Protein AF-A0A202DWW8-F1 (afdb_monomer_lite)

Radius of gyration: 15.49 Å; chains: 1; bounding box: 33×32×37 Å

pLDDT: mean 88.39, std 12.7, range [59.06, 98.62]

Foldseek 3Di:
DVVVVVVVVVVVVCPPDDDQWAQDPVVRGIAGWDWDWPDDDPVWTKTFTARPPPRDTRDIDID

Secondary structure (DSSP, 8-state):
-HHHHHHHHHHHHHHT---SEEEETTTTEEEEEEEEEEEEETTEEEEEEEETTT--EEEEEE-

Structure (mmCIF, N/CA/C/O backbone):
data_AF-A0A202DWW8-F1
#
_entry.id   AF-A0A202DWW8-F1
#
loop_
_atom_site.group_PDB
_atom_site.id
_atom_site.type_symbol
_atom_site.label_atom_id
_atom_site.label_alt_id
_atom_site.label_comp_id
_atom_site.label_asym_id
_atom_site.label_entity_id
_atom_site.label_seq_id
_atom_site.pdbx_PDB_ins_code
_atom_site.Cartn_x
_atom_site.Cartn_y
_atom_site.Cartn_z
_atom_site.occupancy
_atom_site.B_iso_or_equiv
_atom_site.auth_seq_id
_atom_site.auth_comp_id
_atom_site.auth_asym_id
_atom_site.auth_atom_id
_atom_site.pdbx_PDB_model_num
ATOM 1 N N . MET A 1 1 ? 20.067 19.496 -24.640 1.00 59.06 1 MET A N 1
ATOM 2 C CA . MET A 1 1 ? 21.140 18.587 -24.167 1.00 59.06 1 MET A CA 1
ATOM 3 C C . MET A 1 1 ? 21.326 18.622 -22.647 1.00 59.06 1 MET A C 1
ATOM 5 O O . MET A 1 1 ? 20.938 17.658 -22.007 1.00 59.06 1 MET A O 1
ATOM 9 N N . LEU A 1 2 ? 21.841 19.694 -22.017 1.00 60.75 2 LEU A N 1
ATOM 10 C CA . LEU A 1 2 ? 21.994 19.728 -20.541 1.00 60.75 2 LEU A CA 1
ATOM 11 C C . LEU A 1 2 ? 20.652 19.759 -19.776 1.00 60.75 2 LEU A C 1
ATOM 13 O O . LEU A 1 2 ? 20.531 19.174 -18.702 1.00 60.75 2 LEU A O 1
ATOM 17 N N . ALA A 1 3 ? 19.628 20.403 -20.344 1.00 62.28 3 ALA A N 1
ATOM 18 C CA . ALA A 1 3 ? 18.302 20.495 -19.732 1.00 62.28 3 ALA A CA 1
ATOM 19 C C . ALA A 1 3 ? 17.551 19.146 -19.683 1.00 62.28 3 ALA A C 1
ATOM 21 O O . ALA A 1 3 ? 16.867 18.879 -18.693 1.00 62.28 3 ALA A O 1
ATOM 22 N N . GLU A 1 4 ? 17.697 18.281 -20.699 1.00 63.41 4 GLU A N 1
ATOM 23 C CA . GLU A 1 4 ? 17.123 16.925 -20.682 1.00 63.41 4 GLU A CA 1
ATOM 24 C C . GLU A 1 4 ? 17.808 16.015 -19.659 1.00 63.41 4 GLU A C 1
ATOM 26 O O . GLU A 1 4 ? 17.120 15.333 -18.903 1.00 63.41 4 GLU A O 1
ATOM 31 N N . ALA A 1 5 ? 19.140 16.054 -19.556 1.00 64.81 5 ALA A N 1
ATOM 32 C CA . ALA A 1 5 ? 19.880 15.242 -18.586 1.00 64.81 5 ALA A CA 1
ATOM 33 C C . ALA A 1 5 ? 19.476 15.554 -17.130 1.00 64.81 5 ALA A C 1
ATOM 35 O O . ALA A 1 5 ? 19.331 14.652 -16.306 1.00 64.81 5 ALA A O 1
ATOM 36 N N . LEU A 1 6 ? 19.210 16.829 -16.818 1.00 70.00 6 LEU A N 1
ATOM 37 C CA . LEU A 1 6 ? 18.693 17.246 -15.509 1.00 70.00 6 LEU A CA 1
ATOM 38 C C . LEU A 1 6 ? 17.223 16.857 -15.275 1.00 70.00 6 LEU A C 1
ATOM 40 O O . LEU A 1 6 ? 16.781 16.845 -14.126 1.00 70.00 6 LEU A O 1
ATOM 44 N N . ARG A 1 7 ? 16.428 16.595 -16.321 1.00 66.88 7 ARG A N 1
ATOM 45 C CA . ARG A 1 7 ? 15.067 16.043 -16.180 1.00 66.88 7 ARG A CA 1
ATOM 46 C C . ARG A 1 7 ? 15.108 14.540 -15.916 1.00 66.88 7 ARG A C 1
ATOM 48 O O . ARG A 1 7 ? 14.487 14.123 -14.948 1.00 66.88 7 ARG A O 1
ATOM 55 N N . SER A 1 8 ? 15.898 13.789 -16.686 1.00 66.62 8 SER A N 1
ATOM 56 C CA . SER A 1 8 ? 16.074 12.338 -16.505 1.00 66.62 8 SER A CA 1
ATOM 57 C C . SER A 1 8 ? 16.563 12.012 -15.096 1.00 66.62 8 SER A C 1
ATOM 59 O O . SER A 1 8 ? 15.889 11.309 -14.360 1.00 66.62 8 SER A O 1
ATOM 61 N N . LYS A 1 9 ? 17.640 12.670 -14.641 1.00 64.44 9 LYS A N 1
ATOM 62 C CA . LYS A 1 9 ? 18.201 12.446 -13.299 1.00 64.44 9 LYS A CA 1
ATOM 63 C C . LYS A 1 9 ? 17.210 12.744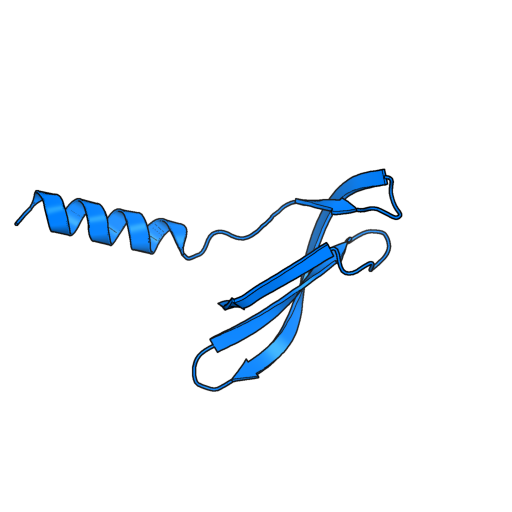 -12.162 1.00 64.44 9 LYS A C 1
ATOM 65 O O . LYS A 1 9 ? 17.302 12.160 -11.086 1.00 64.44 9 LYS A O 1
ATOM 70 N N . ARG A 1 10 ? 16.277 13.682 -12.379 1.00 66.50 10 ARG A N 1
ATOM 71 C CA . ARG A 1 10 ? 15.203 13.977 -11.419 1.00 66.50 10 ARG A CA 1
ATOM 72 C C . ARG A 1 10 ? 14.110 12.917 -11.445 1.00 66.50 10 ARG A C 1
ATOM 74 O O . ARG A 1 10 ? 13.607 12.610 -10.379 1.00 66.50 10 ARG A O 1
ATOM 81 N N . GLN A 1 11 ? 13.754 12.380 -12.610 1.00 67.44 11 GLN A N 1
ATOM 82 C CA . GLN A 1 11 ? 12.756 11.313 -12.721 1.00 67.44 11 GLN A CA 1
ATOM 8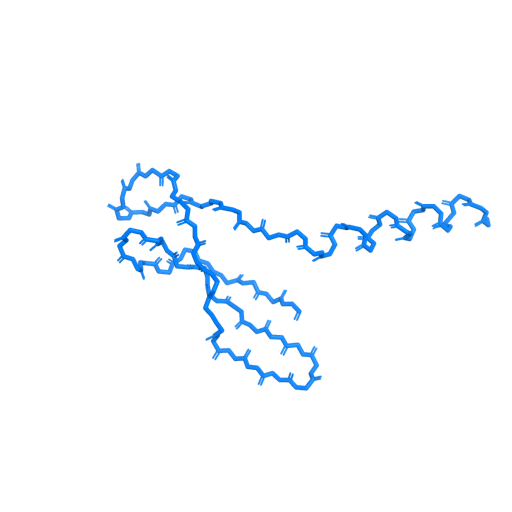3 C C . GLN A 1 11 ? 13.233 10.038 -12.024 1.00 67.44 11 GLN A C 1
ATOM 85 O O . GLN A 1 11 ? 12.510 9.552 -11.162 1.00 67.44 11 GLN A O 1
ATOM 90 N N . ASP A 1 12 ? 14.480 9.623 -12.263 1.00 70.81 12 ASP A N 1
ATOM 91 C CA . ASP A 1 12 ? 15.087 8.455 -11.604 1.00 70.81 12 ASP A CA 1
ATOM 92 C C . ASP A 1 12 ? 15.080 8.596 -10.068 1.00 70.81 12 ASP A C 1
ATOM 94 O O . ASP A 1 12 ? 14.873 7.638 -9.335 1.00 70.81 12 ASP A O 1
ATOM 98 N N . SER A 1 13 ? 15.238 9.825 -9.554 1.00 73.69 13 SER A N 1
ATOM 99 C CA . SER A 1 13 ? 15.250 10.086 -8.104 1.00 73.69 13 SER A CA 1
ATOM 100 C C . SER A 1 13 ? 13.889 9.879 -7.421 1.00 73.69 13 SER A C 1
ATOM 102 O O . SER A 1 13 ? 13.837 9.804 -6.194 1.00 73.69 13 SER A O 1
ATOM 104 N N . PHE A 1 14 ? 12.788 9.840 -8.177 1.00 75.56 14 PHE A N 1
ATOM 105 C CA . PHE A 1 14 ? 11.442 9.640 -7.632 1.00 75.56 14 PHE A CA 1
ATOM 106 C C . PHE A 1 14 ? 10.945 8.196 -7.764 1.00 75.56 14 PHE A C 1
ATOM 108 O O . PHE A 1 14 ? 9.948 7.860 -7.125 1.00 75.56 14 PHE A O 1
ATOM 115 N N . GLU A 1 15 ? 11.617 7.346 -8.548 1.00 75.62 15 GLU A N 1
ATOM 116 C CA . GLU A 1 15 ? 11.203 5.952 -8.777 1.00 75.62 15 GLU A CA 1
ATOM 117 C C . GLU A 1 15 ? 11.238 5.108 -7.492 1.00 75.62 15 GLU A C 1
ATOM 119 O O . GLU A 1 15 ? 10.410 4.217 -7.304 1.00 75.62 15 GLU A O 1
ATOM 124 N N . ASP A 1 16 ? 12.115 5.456 -6.549 1.00 79.88 16 ASP A N 1
ATOM 125 C CA . ASP A 1 16 ? 12.252 4.747 -5.275 1.00 79.88 16 ASP A CA 1
ATOM 126 C C . ASP A 1 16 ? 11.249 5.177 -4.191 1.00 79.88 16 ASP A C 1
ATOM 128 O O . ASP A 1 16 ? 11.198 4.562 -3.120 1.00 79.88 16 ASP A O 1
ATOM 132 N N . LEU A 1 17 ? 10.419 6.199 -4.435 1.00 87.31 17 LEU A N 1
ATOM 133 C CA . LEU A 1 17 ? 9.440 6.646 -3.444 1.00 87.31 17 LEU A CA 1
ATOM 134 C C . LEU A 1 17 ? 8.328 5.607 -3.242 1.00 87.31 17 LEU A C 1
ATOM 136 O O . LEU A 1 17 ? 7.716 5.104 -4.187 1.00 87.31 17 LEU A O 1
ATOM 140 N N . ASN A 1 18 ? 8.032 5.310 -1.978 1.00 89.56 18 ASN A N 1
ATOM 141 C CA . ASN A 1 18 ? 6.940 4.438 -1.560 1.00 89.56 18 ASN A CA 1
ATOM 142 C C . ASN A 1 18 ? 5.919 5.188 -0.699 1.00 89.56 18 ASN A C 1
ATOM 144 O O . ASN A 1 18 ? 6.162 6.291 -0.205 1.00 89.56 18 ASN A O 1
ATOM 148 N N . ALA A 1 19 ? 4.732 4.598 -0.561 1.00 94.00 19 ALA A N 1
ATOM 149 C CA . ALA A 1 19 ? 3.717 5.137 0.328 1.00 94.00 19 ALA A CA 1
ATOM 150 C C . ALA A 1 19 ? 4.106 4.829 1.778 1.00 94.00 19 ALA A C 1
ATOM 152 O O . ALA A 1 19 ? 4.195 3.664 2.153 1.00 94.00 19 ALA A O 1
ATOM 153 N N . SER A 1 20 ? 4.305 5.862 2.597 1.00 94.88 20 SER A N 1
ATOM 154 C CA . SER A 1 20 ? 4.535 5.692 4.0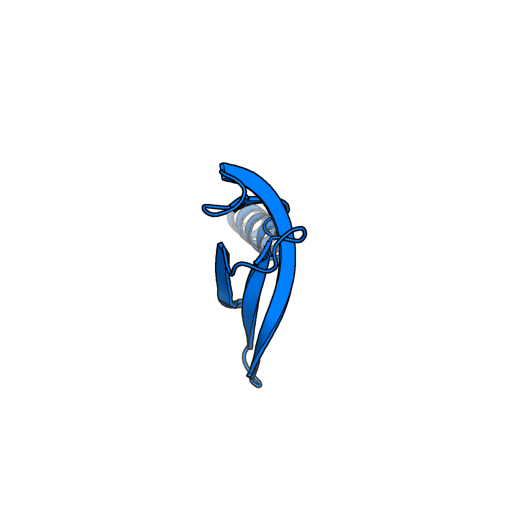40 1.00 94.88 20 SER A CA 1
ATOM 155 C C . SER A 1 20 ? 3.234 5.430 4.800 1.00 94.88 20 SER A C 1
ATOM 157 O O . SER A 1 20 ? 3.221 4.674 5.768 1.00 94.88 20 SER A O 1
ATOM 159 N N . GLU A 1 21 ? 2.129 6.033 4.349 1.00 97.75 21 GLU A N 1
ATOM 160 C CA . GLU A 1 21 ? 0.794 5.861 4.920 1.00 97.75 21 GLU A CA 1
ATOM 161 C C . GLU A 1 21 ? -0.280 5.815 3.832 1.00 97.75 21 GLU A C 1
ATOM 163 O O . GLU A 1 21 ? -0.152 6.451 2.785 1.00 97.75 21 GLU A O 1
ATOM 168 N N . LEU A 1 22 ? -1.368 5.096 4.107 1.00 98.00 22 LEU A N 1
ATOM 169 C CA . LEU A 1 22 ? -2.574 5.066 3.282 1.00 98.00 22 LEU A CA 1
ATOM 170 C C . LEU A 1 22 ? -3.821 5.067 4.168 1.00 98.00 22 LEU A C 1
ATOM 172 O O . LEU A 1 22 ? -3.808 4.600 5.310 1.00 98.00 22 LEU A O 1
ATOM 176 N N . PHE A 1 23 ? -4.940 5.556 3.632 1.00 98.38 23 PHE A N 1
ATOM 177 C CA . PHE A 1 23 ? -6.213 5.479 4.341 1.00 98.38 23 PHE A CA 1
ATOM 178 C C . PHE A 1 23 ? -6.663 4.022 4.494 1.00 98.38 23 PHE A C 1
ATOM 180 O O . PHE A 1 23 ? -6.831 3.297 3.513 1.00 98.38 23 PHE A O 1
ATOM 187 N N . CYS A 1 24 ? -6.921 3.601 5.731 1.00 98.62 24 CYS A N 1
ATOM 188 C CA . CYS A 1 24 ? -7.447 2.275 6.015 1.00 98.62 24 CYS A CA 1
ATOM 189 C C . CYS A 1 24 ? -8.969 2.318 6.227 1.00 98.62 24 CYS A C 1
ATOM 191 O O . CYS A 1 24 ? -9.419 2.902 7.216 1.00 98.62 24 CYS A O 1
ATOM 193 N N . PRO A 1 25 ? -9.782 1.619 5.411 1.00 98.25 25 PRO A N 1
ATOM 194 C CA . PRO A 1 25 ? -11.239 1.634 5.559 1.00 98.25 25 PRO A CA 1
ATOM 195 C C . PRO A 1 25 ? -11.726 0.944 6.844 1.00 98.25 25 PRO A C 1
ATOM 197 O O . PRO A 1 25 ? -12.789 1.287 7.360 1.00 98.25 25 PRO A O 1
ATOM 200 N N . LYS A 1 26 ? -10.947 0.007 7.407 1.00 98.44 26 LYS A N 1
ATOM 201 C CA . LYS A 1 26 ? -11.270 -0.632 8.695 1.00 98.44 26 LYS A CA 1
ATOM 202 C C . LYS A 1 26 ? -10.898 0.231 9.900 1.00 98.44 26 LYS A C 1
ATOM 204 O O . LYS A 1 26 ? -11.681 0.323 10.840 1.00 98.44 26 LYS A O 1
ATOM 209 N N . CYS A 1 27 ? -9.724 0.866 9.886 1.00 98.25 27 CYS A N 1
ATOM 210 C CA . CYS A 1 27 ? -9.276 1.745 10.976 1.00 98.25 27 CYS A CA 1
ATOM 211 C C . CYS A 1 27 ? -9.839 3.171 10.879 1.00 98.25 27 CYS A C 1
ATOM 213 O O . CYS A 1 27 ? -9.730 3.924 11.847 1.00 98.25 27 CYS A O 1
ATOM 215 N N . LYS A 1 28 ? -10.435 3.516 9.729 1.00 98.25 28 LYS A N 1
ATOM 216 C CA . LYS A 1 28 ? -11.076 4.797 9.402 1.00 98.25 28 LYS A CA 1
ATOM 217 C C . LYS A 1 28 ? -10.158 6.012 9.575 1.00 98.25 28 LYS A C 1
ATOM 219 O O . LYS A 1 28 ? -10.608 7.070 9.998 1.00 98.25 28 LYS A O 1
ATOM 224 N N . GLN A 1 29 ? -8.873 5.851 9.271 1.00 98.38 29 GLN A N 1
ATOM 225 C CA . GLN A 1 29 ? -7.854 6.900 9.381 1.00 98.38 29 GLN A CA 1
ATOM 226 C C . GLN A 1 29 ? -6.654 6.600 8.470 1.00 98.38 29 GLN A C 1
ATOM 228 O O . GLN A 1 29 ? -6.556 5.487 7.940 1.00 98.38 29 GLN A O 1
ATOM 233 N N . SER A 1 30 ? -5.758 7.580 8.303 1.00 98.25 30 SER A N 1
ATOM 234 C CA . SER A 1 30 ? -4.432 7.358 7.709 1.00 98.25 30 SER A CA 1
ATOM 235 C C . SER A 1 30 ? -3.647 6.392 8.585 1.00 98.25 30 SER A C 1
ATOM 237 O O . SER A 1 30 ? -3.609 6.557 9.803 1.00 98.25 30 SER A O 1
ATOM 239 N N . MET A 1 31 ? -3.096 5.346 7.984 1.00 98.50 31 MET A N 1
ATOM 240 C CA . MET A 1 31 ? -2.366 4.308 8.693 1.00 98.50 31 MET A CA 1
ATOM 241 C C . MET A 1 31 ? -1.031 4.051 8.004 1.00 98.50 31 MET A C 1
ATOM 243 O O . MET A 1 31 ? -1.022 3.923 6.776 1.00 98.50 31 MET A O 1
ATOM 247 N N . PRO A 1 32 ? 0.066 3.879 8.762 1.00 98.31 32 PRO A N 1
ATOM 248 C CA . PRO A 1 32 ? 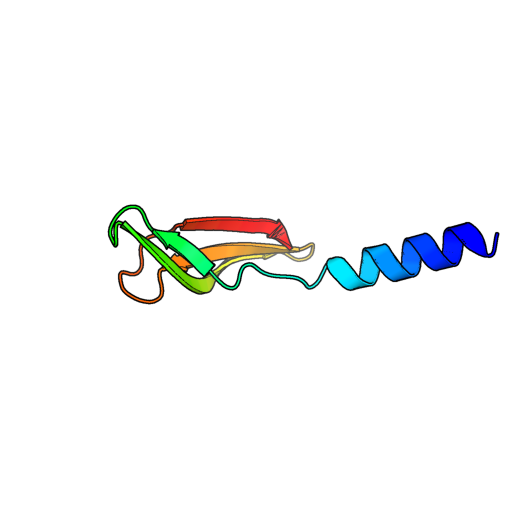1.304 3.362 8.207 1.00 98.31 32 PRO A CA 1
ATOM 249 C C . PRO A 1 32 ? 1.096 1.997 7.556 1.00 98.31 32 PRO A C 1
ATOM 251 O O . PRO A 1 32 ? 0.245 1.194 7.978 1.00 98.31 32 PRO A O 1
ATOM 254 N N . VAL A 1 33 ? 1.87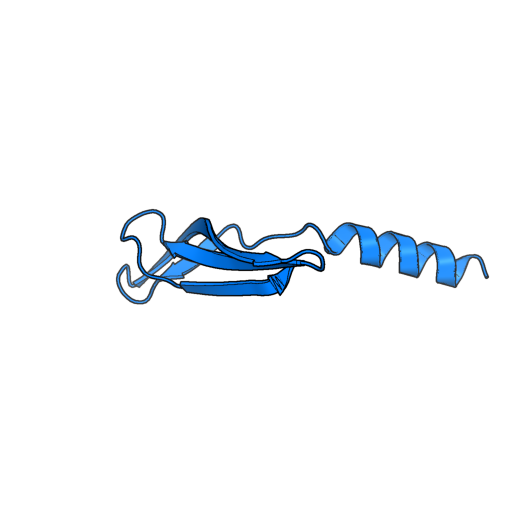5 1.754 6.507 1.00 98.06 33 VAL A N 1
ATOM 255 C CA . VAL A 1 33 ? 1.765 0.555 5.678 1.00 98.06 33 VAL A CA 1
ATOM 256 C C . VAL A 1 33 ? 3.048 -0.259 5.691 1.00 98.06 33 VAL A C 1
ATOM 258 O O . VAL A 1 33 ? 4.148 0.280 5.681 1.00 98.06 33 VAL A O 1
ATOM 261 N N . ASN A 1 34 ? 2.890 -1.579 5.687 1.00 96.75 34 ASN A N 1
ATOM 262 C CA . ASN A 1 34 ? 3.963 -2.509 5.366 1.00 96.75 34 ASN A CA 1
ATOM 263 C C . ASN A 1 34 ? 3.866 -2.886 3.887 1.00 96.75 34 ASN A C 1
ATOM 265 O O . ASN A 1 34 ? 2.761 -3.093 3.382 1.00 96.75 34 ASN A O 1
ATOM 269 N N . GLU A 1 35 ? 5.004 -3.050 3.221 1.00 95.44 35 GLU A N 1
ATOM 270 C CA . GLU A 1 35 ? 5.067 -3.598 1.865 1.00 95.44 35 GLU A CA 1
ATOM 271 C C . GLU A 1 35 ? 5.255 -5.114 1.946 1.00 95.44 35 GLU A C 1
ATOM 273 O O . GLU A 1 35 ? 6.231 -5.599 2.522 1.00 95.44 35 GLU A O 1
ATOM 278 N N . LYS A 1 36 ? 4.312 -5.877 1.390 1.00 94.81 36 LYS A N 1
ATOM 279 C CA . LYS A 1 36 ? 4.389 -7.336 1.323 1.00 94.81 36 LYS A CA 1
ATOM 280 C C . LYS A 1 36 ? 4.425 -7.789 -0.135 1.00 94.81 36 LYS A C 1
ATOM 282 O O . LYS A 1 36 ? 3.467 -7.529 -0.858 1.00 94.81 36 LYS A O 1
ATOM 287 N N . PRO A 1 37 ? 5.461 -8.515 -0.577 1.00 94.94 37 PRO A N 1
ATOM 288 C CA . PRO A 1 37 ? 5.478 -9.083 -1.917 1.00 94.94 37 PRO A CA 1
ATOM 289 C C . PRO A 1 37 ? 4.298 -10.032 -2.145 1.00 94.94 37 PRO A C 1
ATOM 291 O O . PRO A 1 37 ? 4.060 -10.949 -1.355 1.00 94.94 37 PRO A O 1
ATOM 294 N N . LEU A 1 38 ? 3.568 -9.803 -3.235 1.00 94.94 38 LEU A N 1
ATOM 295 C CA . LEU A 1 38 ? 2.563 -10.720 -3.773 1.00 94.94 38 LEU A CA 1
ATOM 296 C C . LEU A 1 38 ? 3.153 -11.597 -4.874 1.00 94.94 38 LEU A C 1
ATOM 298 O O . LEU A 1 38 ? 2.851 -12.786 -4.939 1.00 94.94 38 LEU A O 1
ATOM 302 N N . LEU A 1 39 ? 3.976 -11.004 -5.741 1.00 94.06 39 LEU A N 1
ATOM 303 C CA . LEU A 1 39 ? 4.584 -11.670 -6.886 1.00 94.06 39 LEU A CA 1
ATOM 304 C C . LEU A 1 39 ? 5.983 -11.108 -7.127 1.00 94.06 39 LEU A C 1
ATOM 306 O O . LEU A 1 39 ? 6.169 -9.895 -7.126 1.00 94.06 39 LEU A O 1
ATOM 310 N N . ILE A 1 40 ? 6.940 -11.996 -7.373 1.00 92.50 40 ILE A N 1
ATOM 311 C CA . ILE A 1 40 ? 8.311 -11.645 -7.742 1.00 92.50 40 ILE A CA 1
ATOM 312 C C . ILE A 1 40 ? 8.579 -12.267 -9.111 1.00 92.50 40 ILE A C 1
ATOM 314 O O . ILE A 1 40 ? 8.437 -13.481 -9.269 1.00 92.50 40 ILE A O 1
ATOM 318 N N . LEU A 1 41 ? 8.937 -11.440 -10.091 1.00 92.00 41 LEU A N 1
ATOM 319 C CA . LEU A 1 41 ? 9.297 -11.842 -11.448 1.00 92.00 41 LEU A CA 1
ATOM 320 C C . LEU A 1 41 ? 10.708 -11.353 -11.785 1.00 92.00 41 LEU A C 1
ATOM 322 O O . LEU A 1 41 ? 11.283 -10.512 -11.099 1.00 92.00 41 LEU A O 1
ATOM 326 N N . SER A 1 42 ? 11.267 -11.879 -12.871 1.00 90.69 42 SER A N 1
ATOM 327 C CA . SER A 1 42 ? 12.576 -11.460 -13.381 1.00 90.69 42 SER A CA 1
ATOM 328 C C . SER A 1 42 ? 12.621 -9.995 -13.839 1.00 90.69 42 SER A C 1
ATOM 330 O O . SER A 1 42 ? 13.706 -9.428 -13.907 1.00 90.69 42 SER A O 1
ATOM 332 N N . ASP A 1 43 ? 11.474 -9.396 -14.167 1.00 86.75 43 ASP A N 1
ATOM 333 C CA . ASP A 1 43 ? 11.325 -8.034 -14.700 1.00 86.75 43 ASP A CA 1
ATOM 334 C C . ASP A 1 43 ? 10.626 -7.058 -13.737 1.00 86.75 43 ASP A C 1
ATOM 336 O O . ASP A 1 43 ? 10.338 -5.928 -14.124 1.00 86.75 43 ASP A O 1
ATOM 340 N N . GLY A 1 44 ? 10.337 -7.475 -12.502 1.00 89.19 44 GLY A N 1
ATOM 341 C CA . GLY A 1 44 ? 9.725 -6.603 -11.503 1.00 89.19 44 GLY A CA 1
ATOM 342 C C . GLY A 1 44 ? 9.009 -7.351 -10.387 1.00 89.19 44 GLY A C 1
ATOM 343 O O . GLY A 1 44 ? 8.907 -8.581 -10.374 1.00 89.19 44 GLY A O 1
ATOM 344 N N . GLU A 1 45 ? 8.483 -6.589 -9.436 1.00 92.56 45 GLU A N 1
ATOM 345 C CA . GLU A 1 45 ? 7.810 -7.124 -8.252 1.00 92.56 45 GLU A CA 1
ATOM 346 C C . GLU A 1 45 ? 6.470 -6.418 -8.009 1.00 92.56 45 GLU A C 1
ATOM 348 O O . GLU A 1 45 ? 6.335 -5.200 -8.138 1.00 92.56 45 GLU A O 1
ATOM 353 N N . LEU A 1 46 ? 5.444 -7.202 -7.674 1.00 94.19 46 LEU A N 1
ATOM 354 C CA . LEU A 1 46 ? 4.142 -6.697 -7.254 1.00 94.19 46 LEU A CA 1
ATOM 355 C C . LEU A 1 46 ? 4.065 -6.760 -5.735 1.00 94.19 46 LEU A C 1
ATOM 357 O O . LEU A 1 46 ? 4.139 -7.838 -5.141 1.00 94.19 46 LEU A O 1
ATOM 361 N N . LEU A 1 47 ? 3.861 -5.604 -5.124 1.00 95.38 47 LEU A N 1
ATOM 362 C CA . LEU A 1 47 ? 3.755 -5.427 -3.686 1.00 95.38 47 LEU A CA 1
ATOM 363 C C . LEU A 1 47 ? 2.304 -5.128 -3.302 1.00 95.38 47 LEU A C 1
ATOM 365 O O . LEU A 1 47 ? 1.598 -4.408 -4.008 1.00 95.38 47 LEU A O 1
ATOM 369 N N . ASP A 1 48 ? 1.885 -5.650 -2.157 1.00 97.25 48 ASP A N 1
ATOM 370 C CA . ASP A 1 48 ? 0.669 -5.284 -1.437 1.00 97.25 48 ASP A CA 1
ATOM 371 C C . ASP A 1 48 ? 1.025 -4.354 -0.281 1.00 97.25 48 ASP A C 1
ATOM 373 O O . ASP A 1 48 ? 1.888 -4.672 0.541 1.00 97.25 48 ASP A O 1
ATOM 377 N N . TYR A 1 49 ? 0.338 -3.222 -0.191 1.00 98.06 49 TYR A N 1
ATOM 378 C CA . TYR A 1 49 ? 0.405 -2.352 0.971 1.00 98.06 49 TYR A CA 1
ATOM 379 C C . TYR A 1 49 ? -0.589 -2.834 2.013 1.00 98.06 49 TYR A C 1
ATOM 381 O O . TYR A 1 49 ? -1.799 -2.784 1.802 1.00 98.06 49 TYR A O 1
ATOM 389 N N . GLN A 1 50 ? -0.101 -3.241 3.177 1.00 98.31 50 GLN A N 1
ATOM 390 C CA . GLN A 1 50 ? -0.954 -3.702 4.266 1.00 98.31 50 GLN A CA 1
ATOM 391 C C . GLN A 1 50 ? -0.951 -2.708 5.413 1.00 98.31 50 GLN A C 1
ATOM 393 O O . GLN A 1 50 ? 0.105 -2.295 5.884 1.00 98.31 50 GLN A O 1
ATOM 398 N N . CYS A 1 51 ? -2.141 -2.369 5.911 1.00 98.44 51 CYS A N 1
ATOM 399 C CA . CYS A 1 51 ? -2.292 -1.575 7.125 1.00 98.44 51 CYS A CA 1
ATOM 400 C C . CYS A 1 51 ? -1.505 -2.222 8.270 1.00 98.44 51 CYS A C 1
ATOM 402 O O . CYS A 1 51 ? -1.839 -3.333 8.691 1.00 98.44 51 CYS A O 1
ATOM 404 N N . GLN A 1 52 ? -0.526 -1.512 8.830 1.00 98.31 52 GLN A N 1
ATOM 405 C CA . GLN A 1 52 ? 0.357 -2.061 9.861 1.00 98.31 52 GLN A CA 1
ATOM 406 C C . GLN A 1 52 ? -0.399 -2.473 11.138 1.00 98.31 52 GLN A C 1
ATOM 408 O O . GLN A 1 52 ? 0.047 -3.352 11.868 1.00 98.31 52 GLN A O 1
ATOM 413 N N . LYS A 1 53 ? -1.573 -1.880 11.400 1.00 98.31 53 LYS A N 1
ATOM 414 C CA . LYS A 1 53 ? -2.401 -2.191 12.576 1.00 98.31 53 LYS A CA 1
ATOM 415 C C . LYS A 1 53 ? -3.327 -3.388 12.389 1.00 98.31 53 LYS A C 1
ATOM 417 O O . LYS A 1 53 ? -3.453 -4.199 13.296 1.00 98.31 53 LYS A O 1
ATOM 422 N N . CYS A 1 54 ? -4.056 -3.451 11.273 1.00 98.00 54 CYS A N 1
ATOM 423 C CA . CYS A 1 54 ? -5.137 -4.433 11.096 1.00 98.00 54 CYS A CA 1
ATOM 424 C C . CYS A 1 54 ? -4.920 -5.416 9.940 1.00 98.00 54 CYS A C 1
ATOM 426 O O . CYS A 1 54 ? -5.794 -6.244 9.690 1.00 98.00 54 CYS A O 1
ATOM 428 N N . GLY A 1 55 ? -3.812 -5.299 9.203 1.00 97.88 55 GLY A N 1
ATOM 429 C CA . GLY A 1 55 ? -3.450 -6.191 8.097 1.00 97.88 55 GLY A CA 1
ATOM 430 C C . GLY A 1 55 ? -4.340 -6.083 6.856 1.00 97.88 55 GLY A C 1
ATOM 431 O O . GLY A 1 55 ? -4.218 -6.893 5.946 1.00 97.88 55 GLY A O 1
ATOM 432 N N . THR A 1 56 ? -5.260 -5.114 6.800 1.00 98.38 56 THR A N 1
ATOM 433 C CA . THR A 1 56 ? -6.104 -4.918 5.610 1.00 98.38 56 THR A CA 1
ATOM 434 C C . THR A 1 56 ? -5.239 -4.437 4.449 1.00 98.38 56 THR A C 1
ATOM 436 O O . THR A 1 56 ? -4.502 -3.469 4.628 1.00 98.38 56 THR A O 1
ATOM 439 N N . SER A 1 57 ? -5.352 -5.086 3.286 1.00 98.06 57 SER A N 1
ATOM 440 C CA . SER A 1 57 ? -4.757 -4.604 2.035 1.00 98.06 57 SER A CA 1
ATOM 441 C C . SER A 1 57 ? -5.353 -3.242 1.675 1.00 98.06 57 SER A C 1
ATOM 443 O O . SER A 1 57 ? -6.574 -3.064 1.678 1.00 98.06 57 SER A O 1
ATOM 445 N N . LEU A 1 58 ? -4.480 -2.267 1.447 1.00 98.12 58 LEU A N 1
ATOM 446 C CA . LEU A 1 58 ? -4.808 -0.873 1.151 1.00 98.12 58 LEU A CA 1
ATOM 447 C C . LEU A 1 58 ? -4.514 -0.502 -0.308 1.00 98.12 58 LEU A C 1
ATOM 449 O O . LEU A 1 58 ? -4.873 0.591 -0.736 1.00 98.12 58 LEU A O 1
ATOM 453 N N . GLY A 1 59 ? -3.892 -1.401 -1.071 1.00 96.06 59 GLY A N 1
ATOM 454 C CA . GLY A 1 59 ? -3.589 -1.215 -2.486 1.00 96.06 59 GLY A CA 1
ATOM 455 C C . GLY A 1 59 ? -2.348 -1.990 -2.912 1.00 96.06 59 GLY A C 1
ATOM 456 O O . GLY A 1 59 ? -1.667 -2.591 -2.088 1.00 96.06 59 GLY A O 1
ATOM 457 N N . THR A 1 60 ? -2.034 -1.943 -4.203 1.00 95.75 60 THR A N 1
ATOM 458 C CA . THR A 1 60 ? -0.873 -2.633 -4.778 1.00 95.75 60 THR A CA 1
ATOM 459 C C . THR A 1 60 ? 0.038 -1.670 -5.529 1.00 95.75 60 THR A C 1
ATOM 461 O O . THR A 1 60 ? -0.455 -0.776 -6.218 1.00 95.75 60 THR A O 1
ATOM 464 N N . ARG A 1 61 ? 1.354 -1.887 -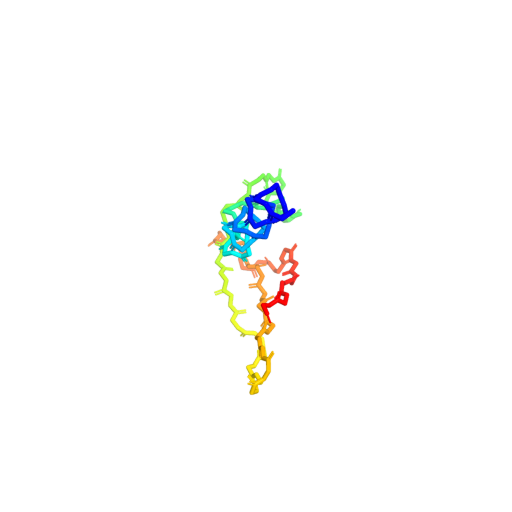5.459 1.00 91.50 61 ARG A N 1
ATOM 465 C CA . ARG A 1 61 ? 2.367 -1.173 -6.253 1.00 91.50 61 ARG A CA 1
ATOM 466 C C . ARG A 1 61 ? 3.157 -2.170 -7.086 1.00 91.50 61 ARG A C 1
ATOM 468 O O . ARG A 1 61 ? 3.627 -3.170 -6.556 1.00 91.50 61 ARG A O 1
ATOM 475 N N . LYS A 1 62 ? 3.335 -1.865 -8.369 1.00 90.06 62 LYS A N 1
ATOM 476 C CA . LYS A 1 62 ? 4.341 -2.526 -9.198 1.00 90.06 62 LYS A CA 1
ATOM 477 C C . LYS A 1 62 ? 5.643 -1.730 -9.092 1.00 90.06 62 LYS A C 1
ATOM 479 O O . LYS A 1 62 ? 5.597 -0.511 -9.259 1.00 90.06 62 LYS A O 1
ATOM 484 N N . ARG A 1 63 ? 6.740 -2.409 -8.777 1.00 81.06 63 ARG A N 1
ATOM 485 C CA . ARG A 1 63 ? 8.093 -1.923 -9.050 1.00 81.06 63 ARG A CA 1
ATOM 486 C C . ARG A 1 63 ? 8.560 -2.434 -10.402 1.00 81.06 63 ARG A C 1
ATOM 488 O O . ARG A 1 63 ? 8.184 -3.579 -10.756 1.00 81.06 63 ARG A O 1
#

Sequence (63 aa):
MLAEALRSKRQDSFEDLNASELFCPKCKQSMPVNEKPLLILSDGELLDYQCQKCGTSLGTRKR